Protein AF-A0A419KVR1-F1 (afdb_monomer_lite)

Radius of gyration: 12.12 Å; chains: 1; bounding box: 32×19×32 Å

Foldseek 3Di:
DVLLVLLLVLLVVLLVVLVVVCVVDDLSVVLNVLSVQLNVLSVPLDLVSLVVNLVSLVVSCVSCVVVCVVVVSNVVSSVSSNVSSVVD

pLDDT: mean 95.14, std 6.51, range [53.78, 98.62]

Secondary structure (DSSP, 8-state):
-HHHHHHHHHHHHHHHHHGGGGGG-HHHHHHHHHHHHHHHHTTS--HHHHHHHHHHHHHHHHHHGGGGGG-HHHHHHHHHHHHHHTT-

Structure (mmCIF, N/CA/C/O backbone):
data_AF-A0A419KVR1-F1
#
_entry.id   AF-A0A419KVR1-F1
#
loop_
_atom_site.group_PDB
_atom_site.id
_atom_site.type_symbol
_atom_site.label_atom_id
_atom_site.label_alt_id
_atom_site.label_comp_id
_atom_site.label_asym_id
_atom_site.label_entity_id
_atom_site.label_seq_id
_atom_site.pdbx_PDB_ins_code
_atom_site.Cartn_x
_atom_site.Cartn_y
_atom_site.Cartn_z
_atom_site.occupancy
_atom_site.B_iso_or_equiv
_atom_site.auth_seq_id
_atom_site.auth_comp_id
_atom_site.auth_asym_id
_atom_site.auth_atom_id
_atom_site.pdbx_PDB_model_num
ATOM 1 N N . MET A 1 1 ? -14.181 -7.680 9.840 1.00 53.78 1 MET A N 1
ATOM 2 C CA . MET A 1 1 ? -14.740 -6.790 8.797 1.00 53.78 1 MET A CA 1
ATOM 3 C C . MET A 1 1 ? -14.285 -7.330 7.453 1.00 53.78 1 MET A C 1
ATOM 5 O O . MET A 1 1 ? -13.080 -7.465 7.282 1.00 53.78 1 MET A O 1
ATOM 9 N N . ALA A 1 2 ? -15.200 -7.702 6.553 1.00 57.53 2 ALA A N 1
ATOM 10 C CA . ALA A 1 2 ? -14.859 -8.335 5.268 1.00 57.53 2 ALA A CA 1
ATOM 11 C C . ALA A 1 2 ? -13.820 -7.534 4.451 1.00 57.53 2 ALA A C 1
ATOM 13 O O . ALA A 1 2 ? -13.004 -8.117 3.747 1.00 57.53 2 ALA A O 1
ATOM 14 N N . ASN A 1 3 ? -13.777 -6.213 4.642 1.00 83.38 3 ASN A N 1
ATOM 15 C CA . ASN A 1 3 ? -12.913 -5.312 3.883 1.00 83.38 3 ASN A CA 1
ATOM 16 C C . ASN A 1 3 ? -11.440 -5.344 4.330 1.00 83.38 3 ASN A C 1
ATOM 18 O O . ASN A 1 3 ? -10.564 -5.073 3.521 1.00 83.38 3 ASN A O 1
ATOM 22 N N . VAL A 1 4 ? -11.134 -5.725 5.580 1.00 91.88 4 VAL A N 1
ATOM 23 C CA . VAL A 1 4 ? -9.738 -5.785 6.068 1.00 91.88 4 VAL A CA 1
ATOM 24 C C . VAL A 1 4 ? -8.983 -6.952 5.442 1.00 91.88 4 VAL A C 1
ATOM 26 O O . VAL A 1 4 ? -7.826 -6.811 5.059 1.00 91.88 4 VAL A O 1
ATOM 29 N N . GLU A 1 5 ? -9.641 -8.102 5.311 1.00 93.50 5 GLU A N 1
ATOM 30 C CA . GLU A 1 5 ? -9.025 -9.259 4.665 1.00 93.50 5 GLU A CA 1
ATOM 31 C C . GLU A 1 5 ? -8.776 -8.987 3.177 1.00 93.50 5 GLU A C 1
ATOM 33 O O . GLU A 1 5 ? -7.721 -9.335 2.650 1.00 93.50 5 GLU A O 1
ATOM 38 N N . GLU A 1 6 ? -9.698 -8.284 2.514 1.00 96.06 6 GLU A N 1
ATOM 39 C CA . GLU A 1 6 ? -9.505 -7.865 1.127 1.00 96.06 6 GLU A CA 1
ATOM 40 C C . GLU A 1 6 ? -8.380 -6.825 0.993 1.00 96.06 6 GLU A C 1
ATOM 42 O O . GLU A 1 6 ? -7.526 -6.977 0.123 1.00 96.06 6 GLU A O 1
ATOM 47 N N . ILE A 1 7 ? -8.281 -5.842 1.903 1.00 96.56 7 ILE A N 1
ATOM 48 C CA . ILE A 1 7 ? -7.131 -4.920 1.973 1.00 96.56 7 ILE A CA 1
ATOM 49 C C . ILE A 1 7 ? -5.814 -5.706 2.036 1.00 96.56 7 ILE A C 1
ATOM 51 O O . ILE A 1 7 ? -4.902 -5.446 1.252 1.00 96.56 7 ILE A O 1
ATOM 55 N N . ARG A 1 8 ? -5.711 -6.694 2.934 1.00 96.69 8 ARG A N 1
ATOM 56 C CA . ARG A 1 8 ? -4.487 -7.495 3.109 1.00 96.69 8 ARG A CA 1
ATOM 57 C C . ARG A 1 8 ? -4.135 -8.285 1.853 1.00 96.69 8 ARG A C 1
ATOM 59 O O . ARG A 1 8 ? -2.976 -8.278 1.447 1.00 96.69 8 ARG A O 1
ATOM 66 N N . LYS A 1 9 ? -5.119 -8.907 1.196 1.00 97.31 9 LYS A N 1
ATOM 67 C CA . LYS A 1 9 ? -4.908 -9.609 -0.082 1.00 97.31 9 LYS A CA 1
ATOM 68 C C . LYS A 1 9 ? -4.390 -8.676 -1.170 1.00 97.31 9 LYS A C 1
ATOM 70 O O . LYS A 1 9 ? -3.484 -9.049 -1.908 1.00 97.31 9 LYS A O 1
ATOM 75 N N . LYS A 1 10 ? -4.943 -7.468 -1.266 1.00 98.00 10 LYS A N 1
ATOM 76 C CA . LYS A 1 10 ? -4.570 -6.472 -2.279 1.00 98.00 10 LYS A CA 1
ATOM 77 C C . LYS A 1 10 ? -3.163 -5.926 -2.041 1.00 98.00 10 LYS A C 1
ATOM 79 O O . LYS A 1 10 ? -2.379 -5.860 -2.983 1.00 98.00 10 LYS A O 1
ATOM 84 N N . LEU A 1 11 ? -2.809 -5.639 -0.787 1.00 98.06 11 LEU A N 1
ATOM 85 C CA . LEU A 1 11 ? -1.441 -5.279 -0.396 1.00 98.06 11 LEU A CA 1
ATOM 86 C C . LEU A 1 11 ? -0.443 -6.400 -0.728 1.00 98.06 11 LEU A C 1
ATOM 88 O O . LEU A 1 11 ? 0.587 -6.136 -1.348 1.00 98.06 11 LEU A O 1
ATOM 92 N N . ALA A 1 12 ? -0.776 -7.649 -0.391 1.00 98.06 12 ALA A N 1
ATOM 93 C CA . ALA A 1 12 ? 0.061 -8.806 -0.703 1.00 98.06 12 ALA A CA 1
ATOM 94 C C . ALA A 1 12 ? 0.221 -9.014 -2.219 1.00 98.06 12 ALA A C 1
ATOM 96 O O . ALA A 1 12 ? 1.325 -9.290 -2.682 1.00 98.06 12 ALA A O 1
ATOM 97 N N . ALA A 1 13 ? -0.845 -8.827 -3.005 1.00 98.06 13 ALA A N 1
ATOM 98 C CA . ALA A 1 13 ? -0.791 -8.906 -4.464 1.00 98.06 13 ALA A CA 1
ATOM 99 C C . ALA A 1 13 ? 0.140 -7.839 -5.061 1.00 98.06 13 AL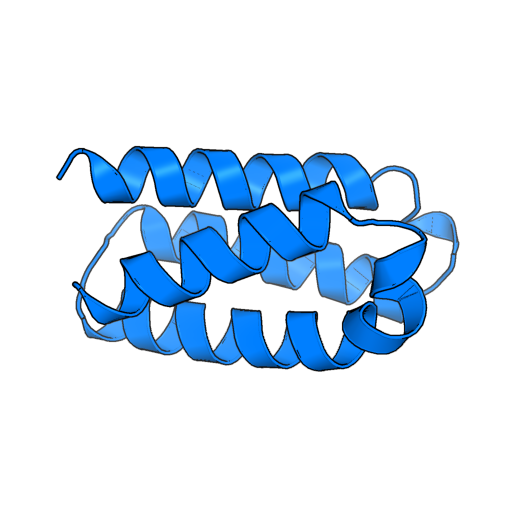A A C 1
ATOM 101 O O . ALA A 1 13 ? 0.993 -8.168 -5.886 1.00 98.06 13 ALA A O 1
ATOM 102 N N . CYS A 1 14 ? 0.041 -6.583 -4.605 1.00 97.88 14 CYS A N 1
ATOM 103 C CA . CYS A 1 14 ? 0.961 -5.518 -5.014 1.00 97.88 14 CYS A CA 1
ATOM 104 C C . CYS A 1 14 ? 2.413 -5.861 -4.669 1.00 97.88 14 CYS A C 1
ATOM 106 O O . CYS A 1 14 ? 3.298 -5.721 -5.513 1.00 97.88 14 CYS A O 1
ATOM 108 N N . ARG A 1 15 ? 2.665 -6.361 -3.453 1.00 97.81 15 ARG A N 1
ATOM 109 C CA . ARG A 1 15 ? 4.004 -6.789 -3.041 1.00 97.81 15 ARG A CA 1
ATOM 110 C C . ARG A 1 15 ? 4.540 -7.891 -3.943 1.00 97.81 15 ARG A C 1
ATOM 112 O O . ARG A 1 15 ? 5.633 -7.744 -4.475 1.00 97.81 15 ARG A O 1
ATOM 119 N N . SER A 1 16 ? 3.783 -8.972 -4.121 1.00 97.75 16 SER A N 1
ATOM 120 C CA . SER A 1 16 ? 4.199 -10.127 -4.920 1.00 97.75 16 SER A CA 1
ATOM 121 C C . SER A 1 16 ? 4.446 -9.773 -6.383 1.00 97.75 16 SER A C 1
ATOM 123 O O . SER A 1 16 ? 5.304 -10.388 -7.008 1.00 97.75 16 SER A O 1
ATOM 125 N N . PHE A 1 17 ? 3.749 -8.769 -6.917 1.00 96.69 17 PHE A N 1
ATOM 126 C CA . PHE A 1 17 ? 4.040 -8.236 -8.243 1.00 96.69 17 PHE A CA 1
ATOM 127 C C . PHE A 1 17 ? 5.406 -7.533 -8.298 1.00 96.69 17 PHE A C 1
ATOM 129 O O . PHE A 1 17 ? 6.153 -7.716 -9.252 1.00 96.69 17 PHE A O 1
ATOM 136 N N . ILE A 1 18 ? 5.746 -6.731 -7.284 1.00 94.88 18 ILE A N 1
ATOM 137 C CA . ILE A 1 18 ? 6.966 -5.906 -7.267 1.00 94.88 18 ILE A CA 1
ATOM 138 C C . ILE A 1 18 ? 8.203 -6.701 -6.813 1.00 94.88 18 ILE A C 1
ATOM 140 O O . ILE A 1 18 ? 9.315 -6.410 -7.246 1.00 94.88 18 ILE A O 1
ATOM 144 N N . GLU A 1 19 ? 8.039 -7.719 -5.968 1.00 95.38 19 GLU A N 1
ATOM 145 C CA . GLU A 1 19 ? 9.131 -8.488 -5.348 1.00 95.38 19 GLU A CA 1
ATOM 146 C C . GLU A 1 19 ? 10.163 -9.079 -6.342 1.00 95.38 19 GLU A C 1
ATOM 148 O O . GLU A 1 19 ? 11.367 -8.957 -6.077 1.00 95.38 19 GLU A O 1
ATOM 153 N N . PRO A 1 20 ? 9.765 -9.606 -7.523 1.00 96.38 20 PRO A N 1
ATOM 154 C CA . PRO A 1 20 ? 10.698 -10.045 -8.568 1.00 96.38 20 PRO A CA 1
ATOM 155 C C . PRO A 1 20 ? 11.627 -8.94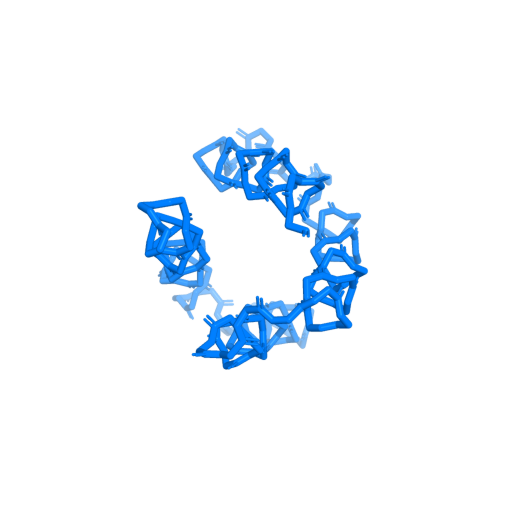2 -9.097 1.00 96.38 20 PRO A C 1
ATOM 157 O O . PRO A 1 20 ? 12.698 -9.238 -9.623 1.00 96.38 20 PRO A O 1
ATOM 160 N N . TYR A 1 21 ? 11.248 -7.673 -8.940 1.00 93.12 21 TYR A N 1
ATOM 161 C CA . TYR A 1 21 ? 12.015 -6.512 -9.390 1.00 93.12 21 TYR A CA 1
ATOM 162 C C . TYR A 1 21 ? 12.950 -5.950 -8.305 1.00 93.12 21 TYR A C 1
ATOM 164 O O . TYR A 1 21 ? 13.564 -4.902 -8.497 1.00 93.12 21 TYR A O 1
ATOM 172 N N . SER A 1 22 ? 13.112 -6.629 -7.167 1.00 92.94 22 SER A N 1
ATOM 173 C CA . SER A 1 22 ? 13.996 -6.193 -6.068 1.00 92.94 22 SER A CA 1
ATOM 174 C C . SER A 1 22 ? 15.445 -5.904 -6.495 1.00 92.94 22 SER A C 1
ATOM 176 O O . SER A 1 22 ? 16.095 -5.044 -5.905 1.00 92.94 22 SER A O 1
ATOM 178 N N . GLY A 1 23 ? 15.941 -6.548 -7.558 1.00 93.44 23 GLY A N 1
ATOM 179 C CA . GLY A 1 23 ? 17.275 -6.297 -8.118 1.00 93.44 23 GLY A CA 1
ATOM 180 C C . GLY A 1 23 ? 17.438 -4.969 -8.875 1.00 93.44 23 GLY A C 1
ATOM 181 O O . GLY A 1 23 ? 18.561 -4.605 -9.209 1.00 93.44 23 GLY A O 1
ATOM 182 N N . TYR A 1 24 ? 16.355 -4.232 -9.142 1.00 89.94 24 TYR A N 1
ATOM 183 C CA . TYR A 1 24 ? 16.389 -2.979 -9.910 1.00 89.94 24 TYR A CA 1
ATOM 184 C C . TYR A 1 24 ? 16.766 -1.745 -9.069 1.00 89.94 24 TYR A C 1
ATOM 186 O O . TYR A 1 24 ? 16.863 -0.644 -9.609 1.00 89.94 24 TYR A O 1
ATOM 194 N N . GLY A 1 25 ? 17.006 -1.915 -7.764 1.00 93.56 25 GLY A N 1
ATOM 195 C CA . GLY A 1 25 ? 17.591 -0.891 -6.896 1.00 93.56 25 GLY A CA 1
ATOM 196 C C . GLY A 1 25 ? 16.816 -0.631 -5.604 1.00 93.56 25 GLY A C 1
ATOM 197 O O . GLY A 1 25 ? 15.723 -1.153 -5.376 1.00 93.56 25 GLY A O 1
ATOM 198 N N . GLU A 1 26 ? 17.387 0.229 -4.759 1.00 93.88 26 GLU A N 1
ATOM 199 C CA . GLU A 1 26 ? 16.894 0.518 -3.402 1.00 93.88 26 GLU A CA 1
ATOM 200 C C . GLU A 1 26 ? 15.451 1.038 -3.376 1.00 93.88 26 GLU A C 1
ATOM 202 O O . GLU A 1 26 ? 14.691 0.731 -2.461 1.00 93.88 26 GLU A O 1
ATOM 207 N N . MET A 1 27 ? 15.034 1.775 -4.410 1.00 93.06 27 MET A N 1
ATOM 208 C CA . MET A 1 27 ? 13.664 2.279 -4.525 1.00 93.06 27 MET A CA 1
ATOM 209 C C . MET A 1 27 ? 12.633 1.141 -4.572 1.00 93.06 27 MET A C 1
ATOM 211 O O . MET A 1 27 ? 11.562 1.241 -3.960 1.00 93.06 27 MET A O 1
ATOM 215 N N . VAL A 1 28 ? 12.952 0.055 -5.281 1.00 94.69 28 VAL A N 1
ATOM 216 C CA . VAL A 1 28 ? 12.074 -1.113 -5.404 1.00 94.69 28 VAL A CA 1
ATOM 217 C C . VAL A 1 28 ? 12.062 -1.898 -4.100 1.00 94.69 28 VAL A C 1
ATOM 219 O O . VAL A 1 28 ? 10.986 -2.217 -3.596 1.00 94.69 28 VAL A O 1
ATOM 222 N N . VAL A 1 29 ? 13.236 -2.108 -3.496 1.00 96.88 29 VAL A N 1
ATOM 223 C CA . VAL A 1 29 ? 13.368 -2.751 -2.178 1.00 96.88 29 VAL A CA 1
ATOM 224 C C . VAL A 1 29 ? 12.542 -2.015 -1.123 1.00 96.88 29 VAL A C 1
ATOM 226 O O . VAL A 1 29 ? 11.691 -2.633 -0.485 1.00 96.88 29 VAL A O 1
ATOM 229 N N . LYS A 1 30 ? 12.674 -0.685 -1.022 1.00 97.25 30 LYS A N 1
ATOM 230 C CA . LYS A 1 30 ? 11.877 0.125 -0.089 1.00 97.25 30 LYS A CA 1
ATOM 231 C C . LYS A 1 30 ? 10.376 -0.024 -0.345 1.00 97.25 30 LYS A C 1
ATOM 233 O O . LYS A 1 30 ? 9.590 -0.051 0.590 1.00 97.25 30 LYS A O 1
ATOM 238 N N . THR A 1 31 ? 9.954 -0.118 -1.605 1.00 97.12 31 THR A N 1
ATOM 239 C CA . THR A 1 31 ? 8.531 -0.295 -1.947 1.00 97.12 31 THR A CA 1
ATOM 240 C C . THR A 1 31 ? 8.000 -1.642 -1.451 1.00 97.12 31 THR A C 1
ATOM 242 O O . THR A 1 31 ? 6.910 -1.706 -0.889 1.00 97.12 31 THR A O 1
ATOM 245 N N . ILE A 1 32 ? 8.786 -2.711 -1.597 1.00 97.69 32 ILE A N 1
ATOM 246 C CA . ILE A 1 32 ? 8.449 -4.049 -1.086 1.00 97.69 32 ILE A CA 1
ATOM 247 C C . ILE A 1 32 ? 8.348 -4.032 0.445 1.00 97.69 32 ILE A C 1
ATOM 249 O O . ILE A 1 32 ? 7.411 -4.602 1.006 1.00 97.69 32 ILE A O 1
ATOM 253 N N . GLU A 1 33 ? 9.287 -3.375 1.125 1.00 98.19 33 GLU A N 1
ATOM 254 C CA . GLU A 1 33 ? 9.278 -3.222 2.586 1.00 98.19 33 GLU A CA 1
ATOM 255 C C . GLU A 1 33 ? 8.081 -2.402 3.081 1.00 98.19 33 GLU A C 1
ATOM 257 O O . GLU A 1 33 ? 7.433 -2.792 4.054 1.00 98.19 33 GLU A O 1
ATOM 262 N N . ASP A 1 34 ? 7.741 -1.315 2.384 1.00 98.50 34 ASP A N 1
ATOM 263 C CA . ASP A 1 34 ? 6.569 -0.488 2.676 1.00 98.50 34 ASP A CA 1
ATOM 264 C C . ASP A 1 34 ? 5.276 -1.331 2.579 1.00 98.50 34 ASP A C 1
ATOM 266 O O . ASP A 1 34 ? 4.442 -1.282 3.487 1.00 98.50 34 ASP A O 1
ATOM 270 N N . PHE A 1 35 ? 5.132 -2.187 1.554 1.00 98.31 35 PHE A N 1
ATOM 271 C CA . PHE A 1 35 ? 4.006 -3.132 1.470 1.00 98.31 35 PHE A CA 1
ATOM 272 C C . PHE A 1 35 ? 3.988 -4.144 2.623 1.00 98.31 35 PHE A C 1
ATOM 274 O O . PHE A 1 35 ? 2.937 -4.328 3.239 1.00 98.31 35 PHE A O 1
ATOM 281 N N . LYS A 1 36 ? 5.136 -4.739 2.983 1.00 98.06 36 LYS A N 1
ATOM 282 C CA . LYS A 1 36 ? 5.236 -5.656 4.138 1.00 98.06 36 LYS A CA 1
ATOM 283 C C . LYS A 1 36 ? 4.791 -4.970 5.430 1.00 98.06 36 LYS A C 1
ATOM 285 O O . LYS A 1 36 ? 4.016 -5.535 6.197 1.00 98.06 36 LYS A O 1
ATOM 290 N N . LYS A 1 37 ? 5.223 -3.728 5.656 1.00 98.38 37 LYS A N 1
ATOM 291 C CA . LYS A 1 37 ? 4.833 -2.935 6.829 1.00 98.38 37 LYS A CA 1
ATOM 292 C C . LYS A 1 37 ? 3.328 -2.664 6.868 1.00 98.38 37 LYS A C 1
ATOM 294 O O . LYS A 1 37 ? 2.723 -2.775 7.931 1.00 98.38 37 LYS A O 1
ATOM 299 N N . MET A 1 38 ? 2.721 -2.336 5.729 1.00 98.44 38 MET A N 1
ATOM 300 C CA . MET A 1 38 ? 1.270 -2.157 5.622 1.00 98.44 38 MET A CA 1
ATOM 301 C C . MET A 1 38 ? 0.505 -3.455 5.925 1.00 98.44 38 MET A C 1
ATOM 303 O O . MET A 1 38 ? -0.469 -3.425 6.672 1.00 98.44 38 MET A O 1
ATOM 307 N N . GLU A 1 39 ? 0.958 -4.606 5.417 1.00 97.44 39 GLU A N 1
ATOM 308 C CA . GLU A 1 39 ? 0.357 -5.912 5.737 1.00 97.44 39 GLU A CA 1
ATOM 309 C C . GLU A 1 39 ? 0.389 -6.219 7.243 1.00 97.44 39 GLU A C 1
ATOM 311 O O . GLU A 1 39 ? -0.592 -6.736 7.783 1.00 97.44 39 GLU A O 1
ATOM 316 N N . GLU A 1 40 ? 1.493 -5.887 7.921 1.00 97.69 40 GLU A N 1
ATOM 317 C CA . GLU A 1 40 ? 1.646 -6.056 9.370 1.00 97.69 40 GLU A CA 1
ATOM 318 C C . GLU A 1 40 ? 0.714 -5.138 10.166 1.00 97.69 40 GLU A C 1
ATOM 320 O O . GLU A 1 40 ? 0.004 -5.613 11.051 1.00 97.69 40 GLU A O 1
ATOM 325 N N . LEU A 1 41 ? 0.641 -3.849 9.814 1.00 97.62 41 LEU A N 1
ATOM 326 C CA . LEU A 1 41 ? -0.291 -2.902 10.443 1.00 97.62 41 LEU A CA 1
ATOM 327 C C . LEU A 1 41 ? -1.744 -3.376 10.317 1.00 97.62 41 LEU A C 1
ATOM 329 O O . LEU A 1 41 ? -2.525 -3.257 11.260 1.00 97.62 41 LEU A O 1
ATOM 333 N N . MET A 1 42 ? -2.095 -3.971 9.177 1.00 96.50 42 MET A N 1
ATOM 334 C CA . MET A 1 42 ? -3.447 -4.457 8.912 1.00 96.50 42 MET A CA 1
ATOM 335 C C . MET A 1 42 ? -3.788 -5.794 9.586 1.00 96.50 42 MET A C 1
ATOM 337 O O . MET A 1 42 ? -4.940 -6.224 9.498 1.00 96.50 42 MET A O 1
ATOM 341 N N . LYS A 1 43 ? -2.856 -6.434 10.310 1.00 95.12 43 LYS A N 1
ATOM 342 C CA . LYS A 1 43 ? -3.198 -7.532 11.238 1.00 95.12 43 LYS A CA 1
ATOM 343 C C . LYS A 1 43 ? -4.039 -7.035 12.416 1.00 95.12 43 LYS A C 1
ATOM 345 O O . LYS A 1 43 ? -4.876 -7.781 12.917 1.00 95.12 43 LYS A O 1
ATOM 350 N N . GLU A 1 44 ? -3.866 -5.771 12.802 1.00 95.56 44 GLU A N 1
ATOM 351 C CA . GLU A 1 44 ? -4.635 -5.095 13.847 1.00 95.56 44 GLU A CA 1
ATOM 352 C C . GLU A 1 44 ? -5.272 -3.811 13.280 1.00 95.56 44 GLU A C 1
ATOM 354 O O . GLU A 1 44 ? -4.689 -2.731 13.378 1.00 95.56 44 GLU A O 1
ATOM 359 N N . PRO A 1 45 ? -6.465 -3.887 12.662 1.00 92.44 45 PRO A N 1
ATOM 360 C CA . PRO A 1 45 ? -7.064 -2.788 11.899 1.00 92.44 45 PRO A CA 1
ATOM 361 C C . PRO A 1 45 ? -7.712 -1.720 12.801 1.00 92.44 45 PRO A C 1
ATOM 363 O O . PRO A 1 45 ? -8.928 -1.529 12.800 1.00 92.44 45 PRO A O 1
ATOM 366 N N . THR A 1 46 ? -6.906 -1.029 13.602 1.00 96.06 46 THR A N 1
ATOM 367 C CA . THR A 1 46 ? -7.327 0.154 14.364 1.00 96.06 46 THR A CA 1
ATOM 368 C C . THR A 1 46 ? -7.331 1.395 13.467 1.00 96.06 46 THR A C 1
ATOM 370 O O . THR A 1 46 ? -6.659 1.424 12.437 1.00 96.06 46 THR A O 1
ATOM 373 N N . LYS A 1 47 ? -8.028 2.464 13.877 1.00 95.81 47 LYS A N 1
ATOM 374 C CA . LYS A 1 47 ? -7.991 3.760 13.168 1.00 95.81 47 LYS A CA 1
ATOM 375 C C . LYS A 1 47 ? -6.573 4.311 13.020 1.00 95.81 47 LYS A C 1
ATOM 377 O O . LYS A 1 47 ? -6.227 4.873 11.988 1.00 95.81 47 LYS A O 1
ATOM 382 N N . GLU A 1 48 ? -5.743 4.126 14.045 1.00 97.62 48 GLU A N 1
ATOM 383 C CA . GLU A 1 48 ? -4.345 4.551 14.020 1.00 97.62 48 GL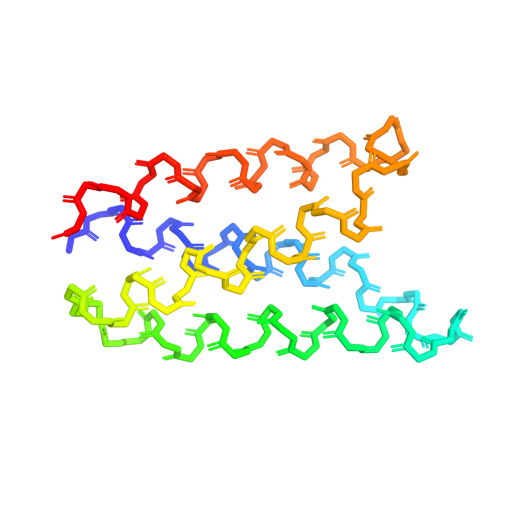U A CA 1
ATOM 384 C C . GLU A 1 48 ? -3.539 3.754 12.987 1.00 97.62 48 GLU A C 1
ATOM 386 O O . GLU A 1 48 ? -2.814 4.338 12.180 1.00 97.62 48 GLU A O 1
ATOM 391 N N . ASN A 1 49 ? -3.696 2.428 12.964 1.00 97.94 49 ASN A N 1
ATOM 392 C CA . ASN A 1 49 ? -3.000 1.573 12.005 1.00 97.94 49 ASN A CA 1
ATOM 393 C C . ASN A 1 49 ? -3.503 1.794 10.575 1.00 97.94 49 ASN A C 1
ATOM 395 O O . ASN A 1 49 ? -2.691 1.810 9.651 1.00 97.94 49 ASN A O 1
ATOM 399 N N . ALA A 1 50 ? -4.798 2.048 10.382 1.00 97.31 50 ALA A N 1
ATOM 400 C CA . ALA A 1 50 ? -5.362 2.415 9.086 1.00 97.31 50 ALA A CA 1
ATOM 401 C C . ALA A 1 50 ? -4.812 3.759 8.583 1.00 97.31 50 ALA A C 1
ATOM 403 O O . ALA A 1 50 ? -4.384 3.847 7.433 1.00 97.31 50 ALA A O 1
ATOM 404 N N . ALA A 1 51 ? -4.725 4.778 9.447 1.00 97.81 51 ALA A N 1
ATOM 405 C CA . ALA A 1 51 ? -4.134 6.072 9.103 1.00 97.81 51 ALA A CA 1
ATOM 406 C C . ALA A 1 51 ? -2.642 5.955 8.744 1.00 97.81 51 ALA A C 1
ATOM 408 O O . ALA A 1 51 ? -2.205 6.505 7.734 1.00 97.81 51 ALA A O 1
ATOM 409 N N . LYS A 1 52 ? -1.867 5.179 9.516 1.00 98.31 52 LYS A N 1
ATOM 410 C CA . LYS A 1 52 ? -0.455 4.890 9.202 1.00 98.31 52 LYS A CA 1
ATOM 411 C C . LYS A 1 52 ? -0.308 4.141 7.879 1.00 98.31 52 LYS A C 1
ATOM 413 O O . LYS A 1 52 ? 0.577 4.459 7.091 1.00 98.31 52 LYS A O 1
ATOM 418 N N . THR A 1 53 ? -1.175 3.163 7.628 1.00 98.31 53 THR A N 1
ATOM 419 C CA . THR A 1 53 ? -1.189 2.403 6.370 1.00 98.31 53 THR A CA 1
ATOM 420 C C . THR A 1 53 ? -1.491 3.325 5.194 1.00 98.31 53 THR A C 1
ATOM 422 O O . THR A 1 53 ? -0.791 3.273 4.189 1.00 98.31 53 THR A O 1
ATOM 425 N N . LEU A 1 54 ? -2.473 4.218 5.334 1.00 98.19 54 LEU A N 1
ATOM 426 C CA . LEU A 1 54 ? -2.833 5.193 4.307 1.00 98.19 54 LEU A CA 1
ATOM 427 C C . LEU A 1 54 ? -1.663 6.129 3.978 1.00 98.19 54 LEU A C 1
ATOM 429 O O . LEU A 1 54 ? -1.376 6.335 2.804 1.00 98.19 54 LEU A O 1
ATOM 433 N N . GLN A 1 55 ? -0.955 6.632 4.991 1.00 98.44 55 GLN A N 1
ATOM 434 C CA . GLN A 1 55 ? 0.224 7.477 4.788 1.00 98.44 55 GLN A CA 1
ATOM 435 C C . GLN A 1 55 ? 1.317 6.750 3.988 1.00 98.44 55 GLN A C 1
ATOM 437 O O . GLN A 1 55 ? 1.836 7.289 3.013 1.00 98.44 55 GLN A O 1
ATOM 442 N N . ILE A 1 56 ? 1.645 5.509 4.365 1.00 98.62 56 ILE A N 1
ATOM 443 C CA . ILE A 1 56 ? 2.651 4.703 3.652 1.00 98.62 56 ILE A CA 1
ATOM 444 C C . ILE A 1 56 ? 2.197 4.431 2.211 1.00 98.62 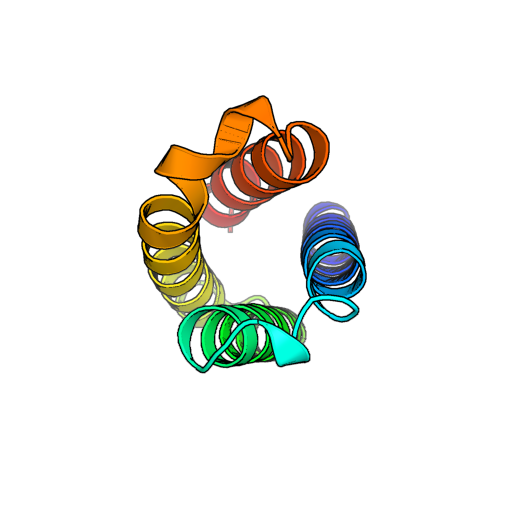56 ILE A C 1
ATOM 446 O O . ILE A 1 56 ? 2.997 4.509 1.279 1.00 98.62 56 ILE A O 1
ATOM 450 N N . LEU A 1 57 ? 0.910 4.139 2.013 1.00 98.31 57 LEU A N 1
ATOM 451 C CA . LEU A 1 57 ? 0.342 3.872 0.696 1.00 98.31 57 LEU A CA 1
ATOM 452 C C . LEU A 1 57 ? 0.461 5.085 -0.235 1.00 98.31 57 LEU A C 1
ATOM 454 O O . LEU A 1 57 ? 0.764 4.911 -1.410 1.00 98.31 57 LEU A O 1
ATOM 458 N N . GLU A 1 58 ? 0.269 6.301 0.278 1.00 98.19 58 GLU A N 1
ATOM 459 C CA . GLU A 1 58 ? 0.434 7.543 -0.490 1.00 98.19 58 GLU A CA 1
ATOM 460 C C . GLU A 1 58 ? 1.893 7.784 -0.898 1.00 98.19 58 GLU A C 1
ATOM 462 O O . GLU A 1 58 ? 2.162 8.186 -2.031 1.00 98.19 58 GLU A O 1
ATOM 467 N N . GLU A 1 59 ? 2.853 7.469 -0.024 1.00 98.00 59 GLU A N 1
ATOM 468 C CA . GLU A 1 59 ? 4.281 7.522 -0.365 1.00 98.00 59 GLU A CA 1
ATOM 469 C C . GLU A 1 59 ? 4.663 6.495 -1.441 1.00 98.00 59 GLU A C 1
ATOM 471 O O . GLU A 1 59 ? 5.513 6.764 -2.296 1.00 98.00 59 GLU A O 1
ATOM 476 N N . VAL A 1 60 ? 4.057 5.306 -1.402 1.00 97.81 60 VAL A N 1
ATOM 477 C CA . VAL A 1 60 ? 4.236 4.274 -2.430 1.00 97.81 60 VAL A CA 1
ATOM 478 C C . VAL A 1 60 ? 3.605 4.716 -3.748 1.00 97.81 60 VAL A C 1
ATOM 480 O O . VAL A 1 60 ? 4.272 4.656 -4.780 1.00 97.81 60 VAL A O 1
ATOM 483 N N . GLU A 1 61 ? 2.365 5.209 -3.724 1.00 97.50 61 GLU A N 1
ATOM 484 C CA . GLU A 1 61 ? 1.647 5.723 -4.896 1.00 97.50 61 GLU A CA 1
ATOM 485 C C . GLU A 1 61 ? 2.438 6.841 -5.585 1.00 97.50 61 GLU A C 1
ATOM 487 O O . GLU A 1 61 ? 2.614 6.804 -6.800 1.00 97.50 61 GLU A O 1
ATOM 492 N N . ALA A 1 62 ? 3.000 7.788 -4.828 1.00 97.19 62 ALA A N 1
ATOM 493 C CA . ALA A 1 62 ? 3.831 8.858 -5.381 1.00 97.19 62 ALA A CA 1
ATOM 494 C C . ALA A 1 62 ? 5.110 8.331 -6.058 1.00 97.19 62 ALA A C 1
ATOM 496 O O . ALA A 1 62 ? 5.549 8.868 -7.075 1.00 97.19 62 ALA A O 1
ATOM 497 N N . ARG A 1 63 ? 5.706 7.268 -5.509 1.00 95.12 63 ARG A N 1
ATOM 498 C CA . ARG A 1 63 ? 6.944 6.664 -6.017 1.00 95.12 63 ARG A CA 1
ATOM 499 C C . ARG A 1 63 ? 6.727 5.848 -7.283 1.00 95.12 63 ARG A C 1
ATOM 501 O O . ARG A 1 63 ? 7.545 5.919 -8.197 1.00 95.12 63 ARG A O 1
ATOM 508 N N . ILE A 1 64 ? 5.650 5.066 -7.330 1.00 94.12 64 ILE A N 1
ATOM 509 C CA . ILE A 1 64 ? 5.372 4.164 -8.455 1.00 94.12 64 ILE A CA 1
ATOM 510 C C . ILE A 1 64 ? 4.437 4.782 -9.499 1.00 94.12 64 ILE A C 1
ATOM 512 O O . ILE A 1 64 ? 4.372 4.288 -10.621 1.00 94.12 64 ILE A O 1
ATOM 516 N N . GLY A 1 65 ? 3.749 5.876 -9.165 1.00 93.94 65 GLY A N 1
ATOM 517 C CA . GLY A 1 65 ? 2.799 6.579 -10.027 1.00 93.94 65 GLY A CA 1
ATOM 518 C C . GLY A 1 65 ? 3.326 6.922 -11.425 1.00 93.94 65 GLY A C 1
ATOM 519 O O . GLY A 1 65 ? 2.604 6.673 -12.392 1.00 93.94 65 GLY A O 1
ATOM 520 N N . PRO A 1 66 ? 4.583 7.390 -11.593 1.00 94.94 66 PRO A N 1
ATOM 521 C CA . PRO A 1 66 ? 5.171 7.611 -12.918 1.00 94.94 66 PRO A CA 1
ATOM 522 C C . PRO A 1 66 ? 5.213 6.361 -13.812 1.00 94.94 66 PRO A C 1
ATOM 524 O O . PRO A 1 66 ? 5.264 6.479 -15.033 1.00 94.94 66 PRO A O 1
ATOM 527 N N . TYR A 1 67 ? 5.170 5.168 -13.216 1.00 91.44 67 TYR A N 1
ATOM 528 C CA . TYR A 1 67 ? 5.171 3.880 -13.909 1.00 91.44 67 TYR A CA 1
ATOM 529 C C . TYR A 1 67 ? 3.770 3.271 -14.035 1.00 91.44 67 TYR A C 1
ATOM 531 O O . TYR A 1 67 ? 3.644 2.165 -14.554 1.00 91.44 67 TYR A O 1
ATOM 539 N N . GLY A 1 68 ? 2.715 3.965 -13.592 1.00 92.62 68 GLY A N 1
ATOM 540 C CA . GLY A 1 68 ? 1.365 3.412 -13.446 1.00 92.62 68 GLY A CA 1
ATOM 541 C C . GLY A 1 68 ? 0.795 2.759 -14.709 1.00 92.62 68 GLY A C 1
ATOM 542 O O . GLY A 1 68 ? 0.088 1.761 -14.611 1.00 92.62 68 GLY A O 1
ATOM 543 N N . SER A 1 69 ? 1.159 3.248 -15.901 1.00 95.19 69 SER A N 1
ATOM 544 C CA . SER A 1 69 ? 0.761 2.650 -17.186 1.00 95.19 69 SER A CA 1
ATOM 545 C C . SER A 1 69 ? 1.329 1.247 -17.425 1.00 95.19 69 SER A C 1
ATOM 547 O O . SER A 1 69 ? 0.759 0.485 -18.198 1.00 95.19 69 SER A O 1
ATOM 549 N N . TYR A 1 70 ? 2.452 0.909 -16.787 1.00 93.00 70 TYR A N 1
ATOM 550 C CA . TYR A 1 70 ? 3.105 -0.400 -16.873 1.00 93.00 70 TYR A CA 1
ATOM 551 C C . TYR A 1 70 ? 2.631 -1.371 -15.787 1.00 93.00 70 TYR A C 1
ATOM 553 O O . TYR A 1 70 ? 2.882 -2.568 -15.891 1.00 93.00 70 TYR A O 1
ATOM 561 N N . ILE A 1 71 ? 1.964 -0.863 -14.747 1.00 94.31 71 ILE A N 1
ATOM 562 C CA . ILE A 1 71 ? 1.515 -1.636 -13.582 1.00 94.31 71 ILE A CA 1
ATOM 563 C C . ILE A 1 71 ? 0.034 -1.366 -13.243 1.00 94.31 71 ILE A C 1
ATOM 565 O O . ILE A 1 71 ? -0.290 -1.089 -12.085 1.00 94.31 71 ILE A O 1
ATOM 569 N N . PRO A 1 72 ? -0.890 -1.427 -14.224 1.00 96.25 72 PRO A N 1
ATOM 570 C CA . PRO A 1 72 ? -2.280 -1.001 -14.036 1.00 96.25 72 PRO A CA 1
ATOM 571 C C . PRO A 1 72 ? -2.982 -1.726 -12.878 1.00 96.25 72 PRO A C 1
ATOM 573 O O . PRO A 1 72 ? -3.637 -1.074 -12.066 1.00 96.25 72 PRO A O 1
ATOM 576 N N . ASP A 1 73 ? -2.760 -3.034 -12.727 1.00 96.38 73 ASP A N 1
ATOM 577 C CA . ASP A 1 73 ? -3.365 -3.837 -11.655 1.00 96.38 73 ASP A CA 1
ATOM 578 C C . ASP A 1 73 ? -2.887 -3.403 -10.260 1.00 96.38 73 ASP A C 1
ATOM 580 O O . ASP A 1 73 ? -3.651 -3.404 -9.291 1.00 96.38 73 ASP A O 1
ATOM 584 N N . VAL A 1 74 ? -1.619 -2.990 -10.141 1.00 97.06 74 VAL A N 1
ATOM 585 C CA . VAL A 1 74 ? -1.070 -2.450 -8.888 1.00 97.06 74 VAL A CA 1
ATOM 586 C C . VAL A 1 74 ? -1.752 -1.126 -8.557 1.00 9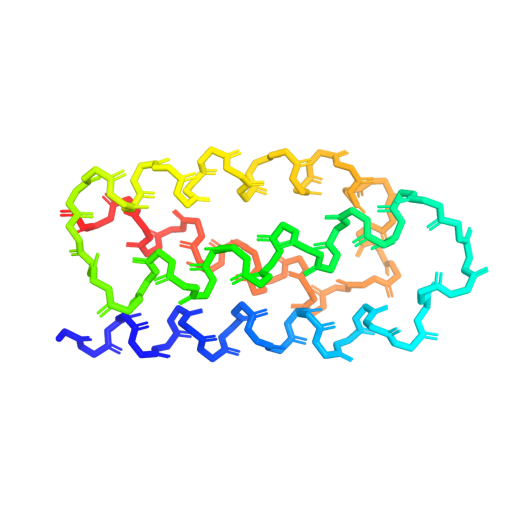7.06 74 VAL A C 1
ATOM 588 O O . VAL A 1 74 ? -2.151 -0.917 -7.412 1.00 97.06 74 VAL A O 1
ATOM 591 N N . MET A 1 75 ? -1.942 -0.253 -9.549 1.00 97.94 75 MET A N 1
ATOM 592 C CA . MET A 1 75 ? -2.616 1.034 -9.353 1.00 97.94 75 MET A CA 1
ATOM 593 C C . MET A 1 75 ? -4.092 0.861 -8.972 1.00 97.94 75 MET A C 1
ATOM 595 O O . MET A 1 75 ? -4.583 1.574 -8.095 1.00 97.94 75 MET A O 1
ATOM 599 N N . GLU A 1 76 ? -4.795 -0.105 -9.568 1.00 97.69 76 GLU A N 1
ATOM 600 C CA . GLU A 1 76 ? -6.178 -0.431 -9.202 1.00 97.69 76 GLU A CA 1
ATOM 601 C C . GLU A 1 76 ? -6.273 -0.943 -7.760 1.00 97.69 76 GLU A C 1
ATOM 603 O O . GLU A 1 76 ? -7.100 -0.468 -6.977 1.00 97.69 76 GLU A O 1
ATOM 608 N N . ASN A 1 77 ? -5.380 -1.854 -7.371 1.00 97.81 77 ASN A N 1
ATOM 609 C CA . ASN A 1 77 ? -5.328 -2.368 -6.006 1.00 97.81 77 ASN A CA 1
ATOM 610 C C . ASN A 1 77 ? -4.986 -1.264 -4.990 1.00 97.81 77 ASN A C 1
ATOM 612 O O . ASN A 1 77 ? -5.608 -1.211 -3.930 1.00 97.81 77 ASN A O 1
ATOM 616 N N . ILE A 1 78 ? -4.052 -0.355 -5.303 1.00 97.56 78 ILE A N 1
ATOM 617 C CA . ILE A 1 78 ? -3.743 0.811 -4.456 1.00 97.56 78 ILE A CA 1
ATOM 618 C C . ILE A 1 78 ? -4.981 1.688 -4.276 1.00 97.56 78 ILE A C 1
ATOM 620 O O . ILE A 1 78 ? -5.312 2.043 -3.144 1.00 97.56 78 ILE A O 1
ATOM 624 N N . LYS A 1 79 ? -5.698 1.999 -5.362 1.00 97.31 79 LYS A N 1
ATOM 625 C CA . LYS A 1 79 ? -6.930 2.794 -5.300 1.00 97.31 79 LYS A CA 1
ATOM 626 C C . LYS A 1 79 ? -7.971 2.136 -4.394 1.00 97.31 79 LYS A C 1
ATOM 628 O O . LYS A 1 79 ? -8.502 2.802 -3.506 1.00 97.31 79 LYS A O 1
ATOM 633 N N . PHE A 1 80 ? -8.212 0.838 -4.575 1.00 97.06 80 PHE A N 1
ATOM 634 C CA . PHE A 1 80 ? -9.125 0.069 -3.731 1.00 97.06 80 PHE A CA 1
ATOM 635 C C . PHE A 1 80 ? -8.732 0.157 -2.251 1.00 97.06 80 PHE A C 1
ATOM 637 O O . PHE A 1 80 ? -9.547 0.536 -1.411 1.00 97.06 80 PHE A O 1
ATOM 644 N N . VAL A 1 81 ? -7.469 -0.135 -1.923 1.00 97.56 81 VAL A N 1
ATOM 645 C CA . VAL A 1 81 ? -6.988 -0.098 -0.534 1.00 97.56 81 VAL A CA 1
ATOM 646 C C . VAL A 1 81 ? -7.158 1.302 0.058 1.00 97.56 81 VAL A C 1
ATOM 648 O O . VAL A 1 81 ? -7.639 1.438 1.180 1.00 97.56 81 VAL A O 1
ATOM 651 N N . LYS A 1 82 ? -6.831 2.354 -0.699 1.00 96.50 82 LYS A N 1
ATOM 652 C CA . LYS A 1 82 ? -6.965 3.751 -0.266 1.00 96.50 82 LYS A CA 1
ATOM 653 C C . LYS A 1 82 ? -8.410 4.120 0.074 1.00 96.50 82 LYS A C 1
ATOM 655 O O . LYS A 1 82 ? -8.650 4.836 1.046 1.00 96.50 82 LYS A O 1
ATOM 660 N N . GLU A 1 83 ? -9.370 3.660 -0.722 1.00 96.25 83 GLU A N 1
ATOM 661 C CA . GLU A 1 83 ? -10.799 3.892 -0.492 1.00 96.25 83 GLU A CA 1
ATOM 662 C C . GLU A 1 83 ? -11.318 3.125 0.727 1.00 96.25 83 GLU A C 1
ATOM 664 O O . GLU A 1 83 ? -12.101 3.675 1.501 1.00 96.25 83 GLU A O 1
ATOM 669 N N . GLU A 1 84 ? -10.867 1.888 0.932 1.00 95.88 84 GLU A N 1
ATOM 670 C CA . GLU A 1 84 ? -11.290 1.064 2.066 1.00 95.88 84 GLU A CA 1
ATOM 671 C C . GLU A 1 84 ? -10.670 1.508 3.395 1.00 95.88 84 GLU A C 1
ATOM 673 O O . GLU A 1 84 ? -11.364 1.535 4.410 1.00 95.88 84 GLU A O 1
ATOM 678 N N . LEU A 1 85 ? -9.404 1.935 3.405 1.00 95.81 85 LEU A N 1
ATOM 679 C CA . LEU A 1 85 ? -8.748 2.448 4.615 1.00 95.81 85 LEU A CA 1
ATOM 680 C C . LEU A 1 85 ? -9.459 3.677 5.191 1.00 95.81 85 LEU A C 1
ATOM 682 O O . LEU A 1 85 ? -9.512 3.835 6.405 1.00 95.81 85 LEU A O 1
ATOM 686 N N . LYS A 1 86 ? -10.058 4.521 4.341 1.00 93.94 86 LYS A N 1
ATOM 687 C CA . LYS A 1 86 ? -10.833 5.702 4.766 1.00 93.94 86 LYS A CA 1
ATOM 688 C C . LYS A 1 86 ? -12.148 5.357 5.471 1.00 93.94 86 LYS A C 1
ATOM 690 O O . LYS A 1 86 ? -12.785 6.252 6.023 1.00 93.94 86 LYS A O 1
ATOM 695 N N . LYS A 1 87 ? -12.583 4.096 5.410 1.00 93.69 87 LYS A N 1
ATOM 696 C CA . LYS A 1 87 ? -13.833 3.608 6.015 1.00 93.69 87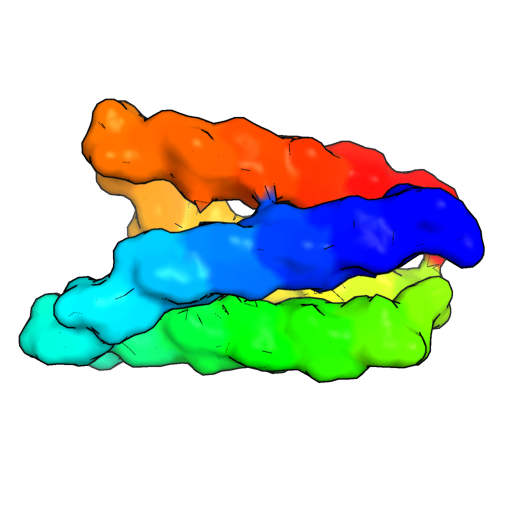 LYS A CA 1
ATOM 697 C C . LYS A 1 87 ? -13.614 2.962 7.390 1.00 93.69 87 LYS A C 1
ATOM 699 O O . LYS A 1 87 ? -14.602 2.611 8.032 1.00 93.69 87 LYS A O 1
ATOM 704 N N . ILE A 1 88 ? -12.358 2.784 7.815 1.00 90.31 88 ILE A N 1
ATOM 705 C CA . ILE A 1 88 ? -11.960 2.247 9.130 1.00 90.31 88 ILE A CA 1
ATOM 706 C C . ILE A 1 88 ? -11.873 3.394 10.146 1.00 90.31 88 ILE A C 1
ATOM 708 O O . ILE A 1 88 ? -12.484 3.283 11.237 1.00 90.31 88 ILE A O 1
#

Sequence (88 aa):
MANVEEIRKKLAACRSFIEPYSGYGEMVVKTIEDFKKMEELMKEPTKENAAKTLQILEEVEARIGPYGSYIPDVMENIKFVKEELKKI